Protein AF-A0A5Y9Q5F9-F1 (afdb_monomer)

Solvent-accessible surface area (backbone atoms only — not comparable to full-atom values): 5384 Å² total; per-residue (Å²): 126,63,70,63,57,51,53,52,52,50,53,53,50,51,51,54,49,52,54,50,45,63,52,35,70,37,67,66,63,49,66,52,53,50,72,68,57,55,50,53,59,75,42,47,92,75,53,89,60,100,54,58,51,78,75,35,74,44,76,39,78,69,31,62,74,32,31,51,59,49,53,40,56,80,66,59,67,39,51,40,79,46,72,42,52,95,56,96,71,52,82

Structure (mmCIF, N/CA/C/O backbone):
data_AF-A0A5Y9Q5F9-F1
#
_entry.id   AF-A0A5Y9Q5F9-F1
#
loop_
_atom_site.group_PDB
_atom_site.id
_atom_site.type_symbol
_atom_site.label_atom_id
_atom_site.label_alt_id
_atom_site.label_comp_id
_atom_site.label_asym_id
_atom_site.label_entity_id
_atom_site.label_seq_id
_atom_site.pdbx_PDB_ins_code
_atom_site.Cartn_x
_atom_site.Cartn_y
_atom_site.Cartn_z
_atom_site.occupancy
_atom_site.B_iso_or_equiv
_atom_site.auth_seq_id
_atom_site.auth_comp_id
_atom_site.auth_asym_id
_atom_site.auth_atom_id
_atom_site.pdbx_PDB_model_num
ATOM 1 N N . MET A 1 1 ? -7.205 4.896 -37.668 1.00 50.41 1 MET A N 1
ATOM 2 C CA . MET A 1 1 ? -6.410 5.903 -36.928 1.00 50.41 1 MET A CA 1
ATOM 3 C C . MET A 1 1 ? -6.256 5.514 -35.451 1.00 50.41 1 MET A C 1
ATOM 5 O O . MET A 1 1 ? -5.381 6.050 -34.792 1.00 50.41 1 MET A O 1
ATOM 9 N N . ASP A 1 2 ? -7.008 4.515 -34.967 1.00 53.91 2 ASP A N 1
ATOM 10 C CA . ASP A 1 2 ? -7.020 4.070 -33.562 1.00 53.91 2 ASP A CA 1
ATOM 11 C C . ASP A 1 2 ? -5.867 3.142 -33.140 1.00 53.91 2 ASP A C 1
ATOM 13 O O . ASP A 1 2 ? -5.433 3.173 -31.993 1.00 53.91 2 ASP A O 1
ATOM 17 N N . THR A 1 3 ? -5.307 2.353 -34.060 1.00 51.97 3 THR A N 1
ATOM 18 C CA . THR A 1 3 ? -4.253 1.363 -33.748 1.00 51.97 3 THR A CA 1
ATOM 19 C C . THR A 1 3 ? -2.907 2.004 -33.383 1.00 51.97 3 THR A C 1
ATOM 21 O O . THR A 1 3 ? -2.114 1.437 -32.637 1.00 51.97 3 THR A O 1
ATOM 24 N N . PHE A 1 4 ? -2.634 3.208 -33.895 1.00 52.88 4 PHE A N 1
ATOM 25 C CA . PHE A 1 4 ? -1.406 3.948 -33.580 1.00 52.88 4 PHE A CA 1
ATOM 26 C C . PHE A 1 4 ? -1.456 4.557 -32.172 1.00 52.88 4 PHE A C 1
ATOM 28 O O . PHE A 1 4 ? -0.456 4.549 -31.458 1.00 52.88 4 PHE A O 1
ATOM 35 N N . VAL A 1 5 ? -2.636 5.029 -31.756 1.00 56.00 5 VAL A N 1
ATOM 36 C CA . VAL A 1 5 ? -2.865 5.569 -30.409 1.00 56.00 5 VAL A CA 1
ATOM 37 C C . VAL A 1 5 ? -2.807 4.447 -29.371 1.00 56.00 5 VAL A C 1
ATOM 39 O O . VAL A 1 5 ? -2.192 4.628 -28.322 1.00 56.00 5 VAL A O 1
ATOM 42 N N . SER A 1 6 ? -3.354 3.261 -29.674 1.00 60.72 6 SER A N 1
ATOM 43 C CA . SER A 1 6 ? -3.280 2.118 -28.754 1.00 60.72 6 SER A CA 1
ATOM 44 C C . SER A 1 6 ? -1.846 1.636 -28.536 1.00 60.72 6 SER A C 1
ATOM 46 O O . SER A 1 6 ? -1.457 1.397 -27.399 1.00 60.72 6 SER A O 1
ATOM 48 N N . ASN A 1 7 ? -1.036 1.551 -29.596 1.00 62.75 7 ASN A N 1
ATOM 49 C CA . ASN A 1 7 ? 0.354 1.099 -29.483 1.00 62.75 7 ASN A CA 1
ATOM 50 C C . ASN A 1 7 ? 1.239 2.101 -28.727 1.00 62.75 7 ASN A C 1
ATOM 52 O O . ASN A 1 7 ? 2.114 1.693 -27.969 1.00 62.75 7 ASN A O 1
ATOM 56 N N . SER A 1 8 ? 0.988 3.406 -28.878 1.00 70.81 8 SER A N 1
ATOM 57 C CA . SER A 1 8 ? 1.688 4.437 -28.099 1.00 70.81 8 SER A CA 1
ATOM 58 C C . SER A 1 8 ? 1.386 4.319 -26.603 1.00 70.81 8 SER A C 1
ATOM 60 O O . SER A 1 8 ? 2.297 4.374 -25.781 1.00 70.81 8 SER A O 1
ATOM 62 N N . LEU A 1 9 ? 0.115 4.107 -26.244 1.00 70.44 9 LEU A N 1
ATOM 63 C CA . LEU A 1 9 ? -0.318 3.992 -24.848 1.00 70.44 9 LEU A CA 1
ATOM 64 C C . LEU A 1 9 ? 0.201 2.722 -24.166 1.00 70.44 9 LEU A C 1
ATOM 66 O O . LEU A 1 9 ? 0.558 2.763 -22.990 1.00 70.44 9 LEU A O 1
ATOM 70 N N . VAL A 1 10 ? 0.255 1.601 -24.891 1.00 73.75 10 VAL A N 1
ATOM 71 C CA . VAL A 1 10 ? 0.827 0.349 -24.376 1.00 73.75 10 VAL A CA 1
ATOM 72 C C . VAL A 1 10 ? 2.313 0.537 -24.063 1.00 73.75 10 VAL A C 1
ATOM 74 O O . VAL A 1 10 ? 2.715 0.297 -22.928 1.00 73.75 10 VAL A O 1
ATOM 77 N N . ASN A 1 11 ? 3.092 1.082 -25.001 1.00 75.19 11 ASN A N 1
ATOM 78 C CA . ASN A 1 11 ? 4.528 1.311 -24.807 1.00 75.19 11 ASN A CA 1
ATOM 79 C C . ASN A 1 11 ? 4.824 2.301 -23.665 1.00 75.19 11 ASN A C 1
ATOM 81 O O . ASN A 1 11 ? 5.767 2.113 -22.893 1.00 75.19 11 ASN A O 1
ATOM 85 N N . GLU A 1 12 ? 4.022 3.361 -23.528 1.00 78.75 12 GLU A N 1
ATOM 86 C CA . GLU A 1 12 ? 4.148 4.304 -22.410 1.00 78.75 12 GLU A CA 1
ATOM 87 C C . GLU A 1 12 ? 3.864 3.644 -21.060 1.00 78.75 12 GLU A C 1
ATOM 89 O O . GLU A 1 12 ? 4.547 3.931 -20.073 1.00 78.75 12 GLU A O 1
ATOM 94 N N . ASN A 1 13 ? 2.851 2.778 -20.998 1.00 75.62 13 ASN A N 1
ATOM 95 C CA . ASN A 1 13 ? 2.510 2.064 -19.776 1.00 75.62 13 ASN A CA 1
ATO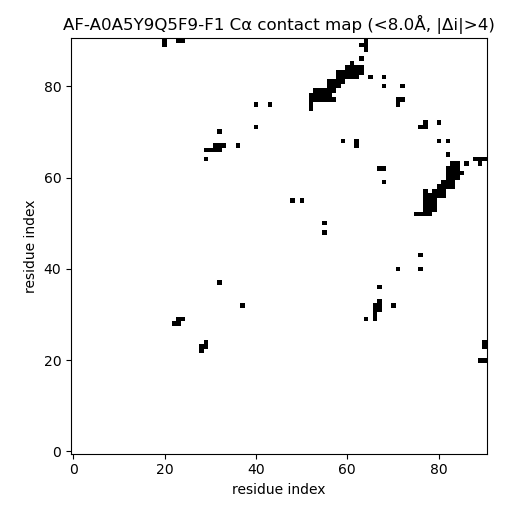M 96 C C . ASN A 1 13 ? 3.587 1.044 -19.412 1.00 75.62 13 ASN A C 1
ATOM 98 O O . ASN A 1 13 ? 3.997 1.020 -18.257 1.00 75.62 13 ASN A O 1
ATOM 102 N N . GLU A 1 14 ? 4.100 0.283 -20.380 1.00 77.50 14 GLU A N 1
ATOM 103 C CA . GLU A 1 14 ? 5.226 -0.636 -20.174 1.00 77.50 14 GLU A CA 1
ATOM 104 C C . GLU A 1 14 ? 6.461 0.104 -19.654 1.00 77.50 14 GLU A C 1
ATOM 106 O O . GLU A 1 14 ? 7.024 -0.281 -18.633 1.00 77.50 14 GLU A O 1
ATOM 111 N N . THR A 1 15 ? 6.819 1.239 -20.264 1.00 78.19 15 THR A N 1
ATOM 112 C CA . THR A 1 15 ? 7.974 2.044 -19.828 1.00 78.19 15 THR A CA 1
ATOM 113 C C . THR A 1 15 ? 7.803 2.557 -18.395 1.00 78.19 15 THR A C 1
ATOM 115 O O . THR A 1 15 ? 8.708 2.431 -17.569 1.00 78.19 15 THR A O 1
ATOM 118 N N . LYS A 1 16 ? 6.623 3.103 -18.057 1.00 74.81 16 LYS A N 1
ATOM 119 C CA . LYS A 1 16 ? 6.312 3.538 -16.681 1.00 74.81 16 LYS A CA 1
ATOM 120 C C . LYS A 1 16 ? 6.437 2.385 -15.694 1.00 74.81 16 LYS A C 1
ATOM 122 O O . LYS A 1 16 ? 6.897 2.580 -14.569 1.00 74.81 16 LYS A O 1
ATOM 127 N N . TRP A 1 17 ? 6.004 1.205 -16.110 1.00 72.31 17 TRP A N 1
ATOM 128 C CA . TRP A 1 17 ? 5.998 0.013 -15.288 1.00 72.31 17 TRP A CA 1
ATOM 129 C C . TRP A 1 17 ? 7.415 -0.518 -15.040 1.00 72.31 17 TRP A C 1
ATOM 131 O O . TRP A 1 17 ? 7.796 -0.745 -13.891 1.00 72.31 17 TRP A O 1
ATOM 141 N N . GLU A 1 18 ? 8.248 -0.591 -16.077 1.00 72.50 18 GLU A N 1
ATOM 142 C CA . GLU A 1 18 ? 9.671 -0.919 -15.949 1.00 72.50 18 GLU A CA 1
ATOM 143 C C . GLU A 1 18 ? 10.419 0.066 -15.043 1.00 72.50 18 GLU A C 1
ATOM 145 O O . GLU A 1 18 ? 11.227 -0.341 -14.206 1.00 72.50 18 GLU A O 1
ATOM 150 N N . ASP A 1 19 ? 10.153 1.366 -15.176 1.00 74.75 19 ASP A N 1
ATOM 151 C CA . ASP A 1 19 ? 10.790 2.392 -14.350 1.00 74.75 19 ASP A CA 1
ATOM 152 C C . ASP A 1 19 ? 10.384 2.296 -12.876 1.00 74.75 19 ASP A C 1
ATOM 154 O O . ASP A 1 19 ? 11.204 2.543 -11.982 1.00 74.75 19 ASP A O 1
ATOM 158 N N . LEU A 1 20 ? 9.132 1.920 -12.601 1.00 70.19 20 LEU A N 1
ATOM 159 C CA . LEU A 1 20 ? 8.659 1.641 -11.246 1.00 70.19 20 LEU A CA 1
ATOM 160 C C . LEU A 1 20 ? 9.389 0.433 -10.647 1.00 70.19 20 LEU A C 1
ATOM 162 O O . LEU A 1 20 ? 9.879 0.534 -9.519 1.00 70.19 20 LEU A O 1
ATOM 166 N N . HIS A 1 21 ? 9.544 -0.649 -11.414 1.00 70.62 21 HIS A N 1
ATOM 167 C CA . HIS A 1 21 ? 10.274 -1.847 -10.984 1.00 70.62 21 HIS A CA 1
ATOM 168 C C . HIS A 1 21 ? 11.785 -1.633 -10.827 1.00 70.62 21 HIS A C 1
ATOM 170 O O . HIS A 1 21 ? 12.423 -2.212 -9.950 1.00 70.62 21 HIS A O 1
ATOM 176 N N . LYS A 1 22 ? 12.403 -0.763 -11.629 1.00 72.75 22 LYS A N 1
ATOM 177 C CA . LYS A 1 22 ? 13.816 -0.405 -11.420 1.00 72.75 22 LYS A CA 1
ATOM 178 C C . LYS A 1 22 ? 14.005 0.297 -10.074 1.00 72.75 22 LYS A C 1
ATOM 180 O O . LYS A 1 22 ? 14.953 0.001 -9.346 1.00 72.75 22 LYS A O 1
ATOM 185 N N . LYS A 1 23 ? 13.093 1.203 -9.708 1.00 69.06 23 LYS A N 1
ATOM 186 C CA . LYS A 1 23 ? 13.165 1.990 -8.461 1.00 69.06 23 LYS A CA 1
ATOM 187 C C . LYS A 1 23 ? 12.788 1.203 -7.208 1.00 69.06 23 LYS A C 1
ATOM 189 O O . LYS A 1 23 ? 13.202 1.590 -6.113 1.00 69.06 23 LYS A O 1
ATOM 194 N N . SER A 1 24 ? 12.003 0.141 -7.340 1.00 69.19 24 SER A N 1
ATOM 195 C CA . SER A 1 24 ? 11.590 -0.704 -6.218 1.00 69.19 24 SER A CA 1
ATOM 196 C C . SER A 1 24 ? 12.713 -1.586 -5.671 1.00 69.19 24 SER A C 1
ATOM 198 O O . SER A 1 24 ? 12.680 -1.931 -4.494 1.00 69.19 24 SER A O 1
ATOM 200 N N . SER A 1 25 ? 13.779 -1.810 -6.446 1.00 72.06 25 SER A N 1
ATOM 201 C CA . SER A 1 25 ? 15.020 -2.426 -5.952 1.00 72.06 25 SER A CA 1
ATOM 202 C C . SER A 1 25 ? 15.693 -1.642 -4.807 1.00 72.06 25 SER A C 1
ATOM 204 O O . SER A 1 25 ? 16.477 -2.199 -4.036 1.00 72.06 25 SER A O 1
ATOM 206 N N . LEU A 1 26 ? 15.376 -0.350 -4.650 1.00 77.19 26 LEU A N 1
ATOM 207 C CA . LEU A 1 26 ? 15.912 0.497 -3.588 1.00 77.19 26 LEU A CA 1
ATOM 208 C C . LEU A 1 26 ? 15.166 0.260 -2.267 1.00 77.19 26 LEU A C 1
ATOM 210 O O . LEU A 1 26 ? 13.953 0.448 -2.173 1.00 77.19 26 LEU A O 1
ATOM 214 N N . LYS A 1 27 ? 15.906 -0.073 -1.201 1.00 74.94 27 LYS A N 1
ATOM 215 C CA . LYS A 1 27 ? 15.346 -0.358 0.134 1.00 74.94 27 LYS A CA 1
ATOM 216 C C . LYS A 1 27 ? 14.432 0.754 0.663 1.00 74.94 27 LYS A C 1
ATOM 218 O O . LYS A 1 27 ? 13.373 0.452 1.199 1.00 74.94 27 LYS A O 1
ATOM 223 N N . GLU A 1 28 ? 14.812 2.019 0.492 1.00 77.25 28 GLU A N 1
ATOM 224 C CA . GLU A 1 28 ? 14.017 3.165 0.957 1.00 77.25 28 GLU A CA 1
ATOM 225 C C . GLU A 1 28 ? 12.632 3.217 0.291 1.00 77.25 28 GLU A C 1
ATOM 227 O O . GLU A 1 28 ? 11.623 3.458 0.959 1.00 77.25 28 GLU A O 1
ATOM 232 N N . THR A 1 29 ? 12.566 2.899 -1.005 1.00 74.81 29 THR A N 1
ATOM 233 C CA . THR A 1 29 ? 11.316 2.787 -1.770 1.00 74.81 29 THR A CA 1
ATOM 234 C C . THR A 1 29 ? 10.418 1.673 -1.233 1.00 74.81 29 THR A C 1
ATOM 236 O O . THR A 1 29 ? 9.194 1.766 -1.369 1.00 74.81 29 THR A O 1
ATOM 239 N N . ARG A 1 30 ? 11.016 0.640 -0.618 1.00 78.81 30 ARG A N 1
ATOM 240 C CA . ARG A 1 30 ? 10.326 -0.531 -0.060 1.00 78.81 30 ARG A CA 1
ATOM 241 C C . ARG A 1 30 ? 9.780 -0.328 1.347 1.00 78.81 30 ARG A C 1
ATOM 243 O O . ARG A 1 30 ? 8.822 -0.996 1.717 1.00 78.81 30 ARG A O 1
ATOM 250 N N . THR A 1 31 ? 10.364 0.583 2.118 1.00 79.75 31 THR A N 1
ATOM 251 C CA . THR A 1 31 ? 10.022 0.764 3.537 1.00 79.75 31 THR A CA 1
ATOM 252 C C . THR A 1 31 ? 9.228 2.032 3.815 1.00 79.75 31 THR A C 1
ATOM 254 O O . THR A 1 31 ? 8.533 2.108 4.823 1.00 79.75 31 THR A O 1
ATOM 257 N N . THR A 1 32 ? 9.318 3.040 2.947 1.00 88.62 32 THR A N 1
ATOM 258 C CA . THR A 1 32 ? 8.677 4.336 3.187 1.00 88.62 32 THR A CA 1
ATOM 259 C C . THR A 1 32 ? 7.281 4.368 2.556 1.00 88.62 32 THR A C 1
ATOM 261 O O . THR A 1 32 ? 7.178 4.265 1.331 1.00 88.62 32 THR A O 1
ATOM 264 N N . PRO A 1 33 ? 6.193 4.551 3.332 1.00 91.25 33 PRO A N 1
ATOM 265 C CA . PRO A 1 33 ? 4.846 4.656 2.772 1.00 91.25 33 PRO A CA 1
ATOM 266 C C . PRO A 1 33 ? 4.734 5.886 1.874 1.00 91.25 33 PRO A C 1
ATOM 268 O O . PRO A 1 33 ? 5.446 6.875 2.055 1.00 91.25 33 PRO A O 1
ATOM 271 N N . SER A 1 34 ? 3.799 5.870 0.930 1.00 91.00 34 SER A N 1
ATOM 2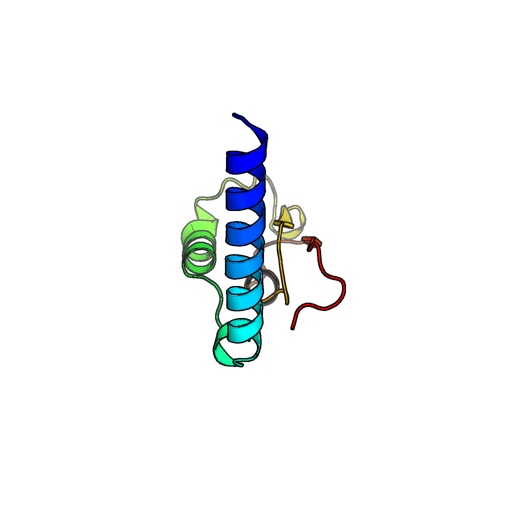72 C CA . SER A 1 34 ? 3.542 7.039 0.085 1.00 91.00 34 SER A CA 1
ATOM 273 C C . SER A 1 34 ? 3.014 8.238 0.890 1.00 91.00 34 SER A C 1
ATOM 275 O O . SER A 1 34 ? 2.434 8.088 1.968 1.00 91.00 34 SER A O 1
ATOM 277 N N . TYR A 1 35 ? 3.173 9.450 0.344 1.00 92.94 35 TYR A N 1
ATOM 278 C CA . TYR A 1 35 ? 2.591 10.663 0.932 1.00 92.94 35 TYR A CA 1
ATOM 279 C C . TYR A 1 35 ? 1.075 10.534 1.143 1.00 92.94 35 TYR A C 1
ATOM 281 O O . TYR A 1 35 ? 0.579 10.871 2.215 1.00 92.94 35 TYR A O 1
ATOM 289 N N . ALA A 1 36 ? 0.361 9.994 0.151 1.00 91.88 36 ALA A N 1
ATOM 290 C CA . ALA A 1 36 ? -1.086 9.814 0.212 1.00 91.88 36 ALA A CA 1
ATOM 291 C C . ALA A 1 36 ? -1.502 8.945 1.408 1.00 91.88 36 ALA A C 1
ATOM 293 O O . ALA A 1 36 ? -2.387 9.328 2.167 1.00 91.88 36 ALA A O 1
ATOM 294 N N . ILE A 1 37 ? -0.809 7.826 1.630 1.00 93.81 37 ILE A N 1
ATOM 295 C CA . ILE A 1 37 ? -1.106 6.906 2.735 1.00 93.81 37 ILE A CA 1
ATOM 296 C C . ILE A 1 37 ? -0.818 7.533 4.094 1.00 93.81 37 ILE A C 1
ATOM 298 O O . ILE A 1 37 ? -1.621 7.388 5.013 1.00 93.81 37 ILE A O 1
ATOM 302 N N . ARG A 1 38 ? 0.273 8.298 4.220 1.00 94.31 38 ARG A N 1
ATOM 303 C CA . ARG A 1 38 ? 0.535 9.063 5.449 1.00 94.31 38 ARG A CA 1
ATOM 304 C C . ARG A 1 38 ? -0.589 10.059 5.739 1.00 94.31 38 ARG A C 1
ATOM 306 O O . ARG A 1 38 ? -0.990 10.198 6.891 1.00 94.31 38 ARG A O 1
ATOM 313 N N . ARG A 1 39 ? -1.121 10.720 4.704 1.00 93.25 39 ARG A N 1
ATOM 314 C CA . ARG A 1 39 ? -2.205 11.703 4.846 1.00 93.25 39 ARG A CA 1
ATOM 315 C C . ARG A 1 39 ? -3.533 11.036 5.217 1.00 93.25 39 ARG A C 1
ATOM 317 O O . ARG A 1 39 ? -4.156 11.459 6.184 1.00 93.25 39 ARG A O 1
ATOM 324 N N . ILE A 1 40 ? -3.892 9.936 4.550 1.00 90.38 40 ILE A N 1
ATOM 325 C CA . ILE A 1 40 ? -5.058 9.101 4.898 1.00 90.38 40 ILE A CA 1
ATOM 326 C C . ILE A 1 40 ? -4.978 8.646 6.357 1.00 90.38 40 ILE A C 1
ATOM 328 O O . ILE A 1 40 ? -5.936 8.797 7.110 1.00 90.38 40 ILE A O 1
ATOM 332 N N . PHE A 1 41 ? -3.820 8.139 6.786 1.00 90.31 41 PHE A N 1
ATOM 333 C CA . PHE A 1 41 ? -3.638 7.710 8.168 1.00 90.31 41 PHE A CA 1
ATOM 334 C C . PHE A 1 41 ? -3.774 8.870 9.166 1.00 90.31 41 PHE A C 1
ATOM 336 O O . PHE A 1 41 ? -4.415 8.713 10.205 1.00 90.31 41 PHE A O 1
ATOM 343 N N . SER A 1 42 ? -3.219 10.047 8.851 1.00 91.38 42 SER A N 1
ATOM 344 C CA . SER A 1 42 ? -3.339 11.232 9.714 1.00 91.38 42 SER A CA 1
ATOM 345 C C . SER A 1 42 ? -4.784 11.708 9.885 1.00 91.38 42 SER A C 1
ATOM 347 O O . SER A 1 42 ? -5.143 12.239 10.933 1.00 91.38 42 SER A O 1
ATOM 349 N N . GLU A 1 43 ? -5.630 11.450 8.889 1.00 89.75 43 GLU A N 1
ATOM 350 C CA . GLU A 1 43 ? -7.042 11.835 8.869 1.00 89.75 43 GLU A CA 1
ATOM 351 C C . GLU A 1 43 ? -7.966 10.697 9.305 1.00 89.75 43 GLU A C 1
ATOM 353 O O . GLU A 1 43 ? -9.180 10.833 9.213 1.00 89.75 43 GLU A O 1
ATOM 358 N N . ARG A 1 44 ? -7.431 9.585 9.831 1.00 84.94 44 ARG A N 1
ATOM 359 C CA . ARG A 1 44 ? -8.222 8.384 10.153 1.00 84.94 44 ARG A CA 1
ATOM 360 C C . ARG A 1 44 ? -9.447 8.656 11.030 1.00 84.94 44 ARG A C 1
ATOM 362 O O . ARG A 1 44 ? -10.457 7.991 10.877 1.00 84.94 44 ARG A O 1
ATOM 369 N N . ASN A 1 45 ? -9.362 9.628 11.940 1.00 82.56 45 ASN A N 1
ATOM 370 C CA . ASN A 1 45 ? -10.458 9.972 12.850 1.00 82.56 45 ASN A CA 1
ATOM 371 C C . ASN A 1 45 ? -11.590 10.742 12.142 1.00 82.56 45 ASN A C 1
ATOM 373 O O . ASN A 1 45 ? -12.664 10.899 12.709 1.00 82.56 45 ASN A O 1
ATOM 377 N N . MET A 1 46 ? -11.332 11.250 10.935 1.00 83.69 46 MET A N 1
ATOM 378 C CA . MET A 1 46 ? -12.297 11.923 10.063 1.00 83.69 46 MET A CA 1
ATOM 379 C C . MET A 1 46 ? -12.878 10.980 9.006 1.00 83.69 46 MET A C 1
ATOM 381 O O . MET A 1 46 ? -13.839 11.337 8.331 1.00 83.69 46 MET A O 1
ATOM 385 N N . ILE A 1 47 ? -12.294 9.792 8.838 1.00 79.38 47 ILE A N 1
ATOM 386 C CA . ILE A 1 47 ? -12.829 8.762 7.956 1.00 79.38 47 ILE A CA 1
ATOM 387 C C . ILE A 1 47 ? -13.986 8.108 8.709 1.00 79.38 47 ILE A C 1
ATOM 389 O O . ILE A 1 47 ? -13.773 7.461 9.733 1.00 79.38 47 ILE A O 1
ATOM 393 N N . GLU A 1 48 ? -15.213 8.297 8.222 1.00 66.88 48 GLU A N 1
ATOM 394 C CA . GLU A 1 48 ? -16.388 7.634 8.784 1.00 66.88 48 GLU A CA 1
ATOM 395 C C . GLU A 1 48 ? -16.246 6.118 8.651 1.00 66.88 48 GLU A C 1
ATOM 397 O O . GLU A 1 48 ? -16.503 5.515 7.610 1.00 66.88 48 GLU A O 1
ATOM 402 N N . THR A 1 49 ? -15.853 5.482 9.745 1.00 63.91 49 THR A N 1
ATOM 403 C CA . THR A 1 49 ? -16.017 4.051 9.923 1.00 63.91 49 THR A CA 1
ATOM 404 C C . THR A 1 49 ? -17.140 3.880 10.927 1.00 63.91 49 THR A C 1
ATOM 406 O O . THR A 1 49 ? -16.949 4.084 12.124 1.00 63.91 49 THR A O 1
ATOM 409 N N . SER A 1 50 ? -18.326 3.496 10.463 1.00 60.97 50 SER A N 1
ATOM 410 C CA . SER A 1 50 ? -19.492 3.213 11.314 1.00 60.97 50 SER A CA 1
ATOM 411 C C . SER A 1 50 ? -19.305 1.990 12.238 1.00 60.97 50 SER A C 1
ATOM 413 O O . SER A 1 50 ? -20.269 1.486 12.808 1.00 60.97 50 SER A O 1
ATOM 415 N N . GLY A 1 51 ? -18.075 1.487 12.386 1.00 60.84 51 GLY A N 1
ATOM 416 C CA . GLY A 1 51 ? -17.704 0.336 13.196 1.00 60.84 51 GLY A CA 1
ATOM 417 C C . GLY A 1 51 ? -16.344 0.522 13.867 1.00 60.84 51 GLY A C 1
ATOM 418 O O . GLY A 1 51 ? -15.553 1.390 13.502 1.00 60.84 51 GLY A O 1
ATOM 419 N N . THR A 1 52 ? -16.070 -0.314 14.867 1.00 66.69 52 THR A N 1
ATOM 420 C CA . THR A 1 52 ? -14.752 -0.415 15.504 1.00 66.69 52 THR A CA 1
ATOM 421 C C . THR A 1 52 ? -13.689 -0.804 14.474 1.00 66.69 52 THR A C 1
ATOM 423 O O . THR A 1 52 ? -13.999 -1.461 13.484 1.00 66.69 52 THR A O 1
ATOM 426 N N . CYS A 1 53 ? -12.419 -0.468 14.724 1.00 69.00 53 CYS A N 1
ATOM 427 C CA . CYS A 1 53 ? -11.300 -0.841 13.842 1.00 69.00 53 CYS A CA 1
ATOM 428 C C . CYS A 1 53 ? -11.289 -2.346 13.482 1.00 69.00 53 CYS A C 1
ATOM 430 O O . CYS A 1 53 ? -10.985 -2.711 12.353 1.00 69.00 53 CYS A O 1
ATOM 432 N N . SER A 1 54 ? 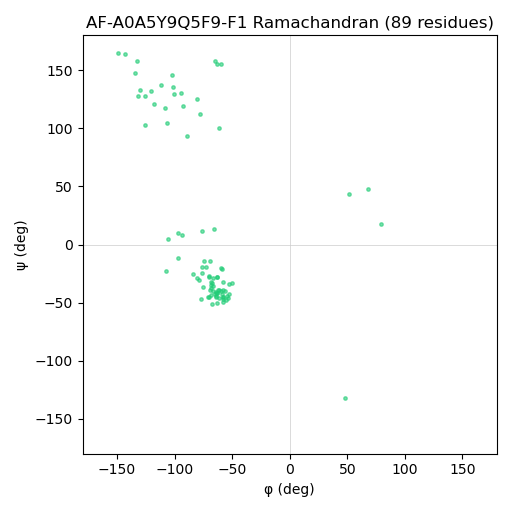-11.729 -3.229 14.386 1.00 73.12 54 SER A N 1
ATOM 433 C CA . SER A 1 54 ? -11.875 -4.671 14.121 1.00 73.12 54 SER A CA 1
ATOM 434 C C . SER A 1 54 ? -12.827 -5.025 12.968 1.00 73.12 54 SER A C 1
ATOM 436 O O . SER A 1 54 ? -12.740 -6.127 12.437 1.00 73.12 54 SER A O 1
ATOM 438 N N . ASN A 1 55 ? -13.734 -4.118 12.598 1.00 80.88 55 ASN A N 1
ATOM 439 C CA . ASN A 1 55 ? -14.788 -4.335 11.607 1.00 80.88 55 ASN A CA 1
ATOM 440 C C . ASN A 1 55 ? -14.504 -3.619 10.276 1.00 80.88 55 ASN A C 1
ATOM 442 O O . ASN A 1 55 ? -15.358 -3.624 9.390 1.0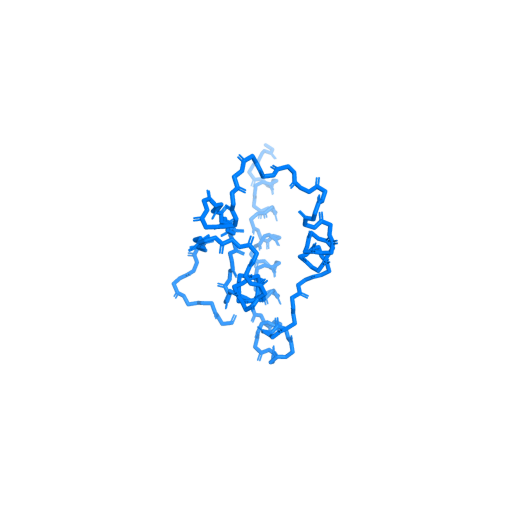0 80.88 55 ASN A O 1
ATOM 446 N N . THR A 1 56 ? -13.336 -2.990 10.127 1.00 85.69 56 THR A N 1
ATOM 447 C CA . THR A 1 56 ? -12.945 -2.297 8.896 1.00 85.69 56 THR A CA 1
ATOM 448 C C . THR A 1 56 ? -11.967 -3.136 8.081 1.00 85.69 56 THR A C 1
ATOM 450 O O . THR A 1 56 ? -11.133 -3.870 8.620 1.00 85.69 56 THR A O 1
ATOM 453 N N . ASN A 1 57 ? -12.076 -3.024 6.758 1.00 89.88 57 ASN A N 1
ATOM 454 C CA . ASN A 1 57 ? -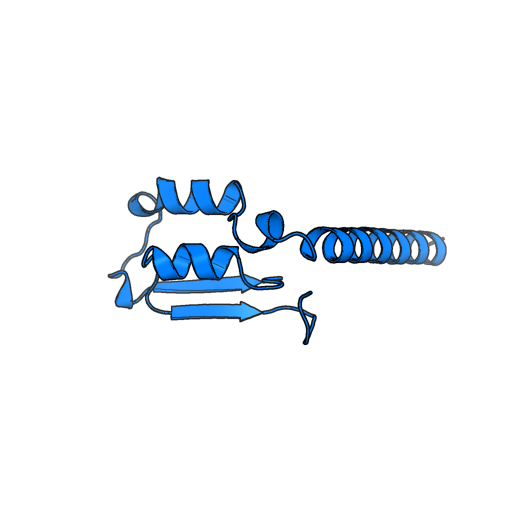11.248 -3.748 5.802 1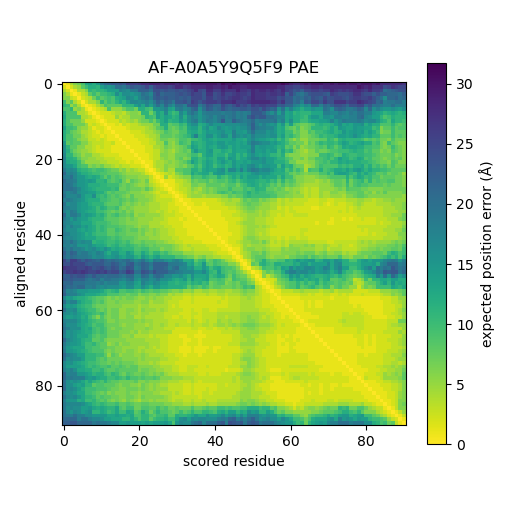.00 89.88 57 ASN A CA 1
ATOM 455 C C . ASN A 1 57 ? -10.495 -2.743 4.926 1.00 89.88 57 ASN A C 1
ATOM 457 O O . ASN A 1 57 ? -11.106 -1.833 4.370 1.00 89.88 57 ASN A O 1
ATOM 461 N N . THR A 1 58 ? -9.191 -2.941 4.760 1.00 91.81 58 THR A N 1
ATOM 462 C CA . THR A 1 58 ? -8.364 -2.215 3.791 1.00 91.81 58 THR A CA 1
ATOM 463 C C . THR A 1 58 ? -8.140 -3.086 2.557 1.00 91.81 58 THR A C 1
ATOM 465 O O . THR A 1 58 ? -7.708 -4.232 2.682 1.00 91.81 58 THR A O 1
ATOM 468 N N . LEU A 1 59 ? -8.396 -2.528 1.372 1.00 94.44 59 LEU A N 1
ATOM 469 C CA . LEU A 1 59 ? -8.037 -3.106 0.078 1.00 94.44 59 LEU A CA 1
ATOM 470 C C . LEU A 1 59 ? -7.061 -2.161 -0.631 1.00 94.44 59 LEU A C 1
ATOM 472 O O . LEU A 1 59 ? -7.414 -1.013 -0.891 1.00 94.44 59 LEU A O 1
ATOM 476 N N . GLU A 1 60 ? -5.864 -2.640 -0.965 1.00 93.62 60 GLU A N 1
ATOM 477 C CA . GLU A 1 60 ? -4.928 -1.920 -1.835 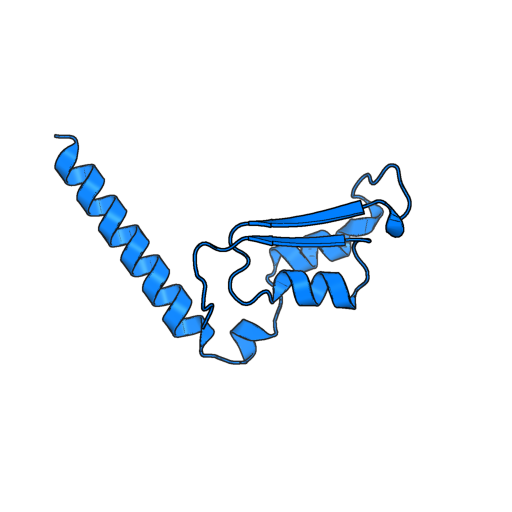1.00 93.62 60 GLU A CA 1
ATOM 478 C C . GLU A 1 60 ? -4.854 -2.611 -3.202 1.00 93.62 60 GLU A C 1
ATOM 480 O O . GLU A 1 60 ? -4.458 -3.772 -3.305 1.00 93.62 60 GLU A O 1
ATOM 485 N N . ILE A 1 61 ? -5.257 -1.886 -4.249 1.00 92.88 61 ILE A N 1
ATOM 486 C CA . ILE A 1 61 ? -5.169 -2.326 -5.646 1.00 92.88 61 ILE A CA 1
ATOM 487 C C . ILE A 1 61 ? -3.863 -1.793 -6.232 1.00 92.88 61 ILE A C 1
ATOM 489 O O . ILE A 1 61 ? -3.581 -0.601 -6.115 1.00 92.88 61 ILE A O 1
ATOM 493 N N . GLY A 1 62 ? -3.087 -2.666 -6.873 1.00 89.00 62 GLY A N 1
ATOM 494 C CA . GLY A 1 62 ? -1.717 -2.362 -7.278 1.00 89.00 62 GLY A CA 1
ATOM 495 C C . GLY A 1 62 ? -0.809 -2.219 -6.060 1.00 89.00 62 GLY A C 1
ATOM 496 O O . GLY A 1 62 ? -0.107 -1.217 -5.923 1.00 89.00 62 GLY A O 1
ATOM 497 N N . CYS A 1 63 ? -0.882 -3.173 -5.124 1.00 89.00 63 CYS A N 1
ATOM 498 C CA . CYS A 1 63 ? -0.150 -3.074 -3.861 1.00 89.00 63 CYS A CA 1
ATOM 499 C C . CYS A 1 63 ? 1.372 -3.206 -4.021 1.00 89.00 63 CYS A C 1
ATOM 501 O O . CYS A 1 63 ? 2.114 -2.884 -3.085 1.00 89.00 63 CYS A O 1
ATOM 503 N N . GLY A 1 64 ? 1.848 -3.674 -5.179 1.00 87.94 64 GLY A N 1
ATOM 504 C CA . GLY A 1 64 ? 3.240 -4.020 -5.423 1.00 87.94 64 GLY A CA 1
ATOM 505 C C . GLY A 1 64 ? 3.784 -4.884 -4.289 1.00 87.94 64 GLY A C 1
ATOM 506 O O . GLY A 1 64 ? 3.126 -5.792 -3.789 1.00 87.94 64 GLY A O 1
ATOM 507 N N . PHE A 1 65 ? 4.961 -4.518 -3.782 1.00 84.94 65 PHE A N 1
ATOM 508 C CA . PHE A 1 65 ? 5.616 -5.189 -2.652 1.00 84.94 65 PHE A CA 1
ATOM 509 C C . PHE A 1 65 ? 5.010 -4.851 -1.273 1.00 84.94 65 PHE A C 1
ATOM 511 O O . PHE A 1 65 ? 5.614 -5.157 -0.245 1.00 84.94 65 PHE A O 1
ATOM 518 N N . GLY A 1 66 ? 3.846 -4.197 -1.219 1.00 89.31 66 GLY A N 1
ATOM 519 C CA . GLY A 1 66 ? 3.033 -4.072 -0.008 1.00 89.31 66 GLY A CA 1
ATOM 520 C C . GLY A 1 66 ? 3.477 -3.015 1.008 1.00 89.31 66 GLY A C 1
ATOM 521 O O . GLY A 1 66 ? 3.040 -3.072 2.154 1.00 89.31 66 GLY A O 1
ATOM 522 N N . ARG A 1 67 ? 4.315 -2.032 0.641 1.00 91.25 67 ARG A N 1
ATOM 523 C CA . ARG A 1 67 ? 4.828 -1.016 1.597 1.00 91.25 67 ARG A CA 1
ATOM 524 C C . ARG A 1 67 ? 3.749 -0.239 2.344 1.00 91.25 67 ARG A C 1
ATOM 526 O O . ARG A 1 67 ? 3.899 0.083 3.518 1.00 91.25 67 ARG A O 1
ATOM 533 N N . ASN A 1 68 ? 2.684 0.117 1.639 1.00 94.00 68 ASN A N 1
ATOM 534 C CA . ASN A 1 68 ? 1.626 0.964 2.161 1.00 94.00 68 ASN A CA 1
ATOM 535 C C . ASN A 1 68 ? 0.730 0.131 3.079 1.00 94.00 68 ASN A C 1
ATOM 537 O O . ASN A 1 68 ? 0.468 0.544 4.207 1.00 94.00 68 ASN A O 1
ATOM 541 N N . LEU A 1 69 ? 0.339 -1.066 2.629 1.00 93.31 69 LEU A N 1
ATOM 542 C CA . LEU A 1 69 ? -0.329 -2.060 3.465 1.00 93.31 69 LEU A CA 1
ATOM 543 C C . LEU A 1 69 ? 0.451 -2.378 4.742 1.00 93.31 69 LEU A C 1
ATOM 545 O O . LEU A 1 69 ? -0.154 -2.368 5.809 1.00 93.31 69 LEU A O 1
ATOM 549 N N . LEU A 1 70 ? 1.768 -2.605 4.664 1.00 92.50 70 LEU A N 1
ATOM 550 C CA . LEU A 1 70 ? 2.597 -2.862 5.845 1.00 92.50 70 LEU A CA 1
ATOM 551 C C . LEU A 1 70 ? 2.507 -1.702 6.840 1.00 92.50 70 LEU A C 1
ATOM 553 O O . LEU A 1 70 ? 2.200 -1.920 8.008 1.00 92.50 70 LEU A O 1
ATOM 557 N N . TYR A 1 71 ? 2.684 -0.467 6.364 1.00 94.38 71 TYR A N 1
ATOM 558 C CA . TYR A 1 71 ? 2.559 0.720 7.206 1.00 94.38 71 TYR A CA 1
ATOM 559 C C . TYR A 1 71 ? 1.179 0.818 7.877 1.00 94.38 71 TYR A C 1
ATOM 561 O O . TYR A 1 71 ? 1.084 1.081 9.077 1.00 94.38 71 TYR A O 1
ATOM 569 N N . LEU A 1 72 ? 0.093 0.583 7.135 1.00 93.06 72 LEU A N 1
ATOM 570 C CA . LEU A 1 72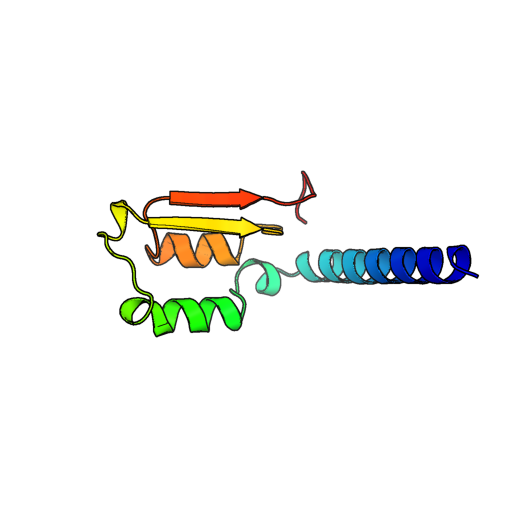 ? -1.264 0.615 7.687 1.00 93.06 72 LEU A CA 1
ATOM 571 C C . LEU A 1 72 ? -1.526 -0.531 8.676 1.00 93.06 72 LEU A C 1
ATOM 573 O O . LEU A 1 72 ? -2.284 -0.340 9.632 1.00 93.06 72 LEU A O 1
ATOM 577 N N . LEU A 1 73 ? -0.917 -1.699 8.460 1.00 92.19 73 LEU A N 1
ATOM 578 C CA . LEU A 1 73 ? -0.991 -2.871 9.334 1.00 92.19 73 LEU A CA 1
ATOM 579 C C . LEU A 1 73 ? -0.281 -2.616 10.663 1.00 92.19 73 LEU A C 1
ATOM 581 O O . LEU A 1 73 ? -0.891 -2.775 11.721 1.00 92.19 73 LEU A O 1
ATOM 585 N N . GLU A 1 74 ? 0.966 -2.148 10.626 1.00 92.81 74 GLU A N 1
ATOM 586 C CA . GLU A 1 74 ? 1.753 -1.818 11.823 1.00 92.81 74 GLU A CA 1
ATOM 587 C C . GLU A 1 74 ? 1.061 -0.758 12.691 1.00 92.81 74 GLU A C 1
ATOM 589 O O . GLU A 1 74 ? 1.131 -0.795 13.920 1.00 92.81 74 GLU A O 1
ATOM 594 N N . ASN A 1 75 ? 0.321 0.151 12.053 1.00 91.81 75 ASN A N 1
ATOM 595 C CA . ASN A 1 75 ? -0.414 1.218 12.721 1.00 91.81 75 ASN A CA 1
ATO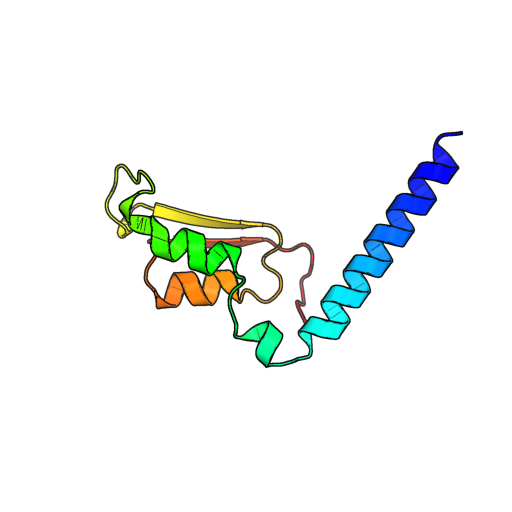M 596 C C . ASN A 1 75 ? -1.881 0.877 13.046 1.00 91.81 75 ASN A C 1
ATOM 598 O O . ASN A 1 75 ? -2.625 1.758 13.488 1.00 91.81 75 ASN A O 1
ATOM 602 N N . LYS A 1 76 ? -2.305 -0.383 12.862 1.00 90.81 76 LYS A N 1
ATOM 603 C CA . LYS A 1 76 ? -3.650 -0.886 13.210 1.00 90.81 76 LYS A CA 1
ATOM 604 C C . LYS A 1 76 ? -4.782 -0.028 12.635 1.00 90.81 76 LYS A C 1
ATOM 606 O O . LYS A 1 76 ? -5.745 0.303 13.328 1.00 90.81 76 LYS A O 1
ATOM 611 N N . PHE A 1 77 ? -4.640 0.375 11.376 1.00 89.81 77 PHE A N 1
ATOM 612 C CA . PHE A 1 77 ? -5.646 1.164 10.667 1.00 89.81 77 PHE A CA 1
ATOM 613 C C . PHE A 1 77 ? -6.955 0.390 10.407 1.00 89.81 77 PHE A C 1
ATOM 615 O O . PHE A 1 77 ? -8.022 0.993 10.315 1.00 89.81 77 PHE A O 1
ATOM 622 N N . SER A 1 78 ? -6.903 -0.938 10.273 1.00 90.38 78 SER A N 1
ATOM 623 C CA . SER A 1 78 ? -8.057 -1.797 9.983 1.00 90.38 78 SER A CA 1
ATOM 624 C C . SER A 1 78 ? -7.914 -3.187 10.604 1.00 90.38 78 SER A C 1
ATOM 626 O O . SER A 1 78 ? -6.824 -3.594 11.000 1.00 90.38 78 SER A O 1
ATOM 628 N N . GLY A 1 79 ? -9.016 -3.933 10.677 1.00 89.38 79 GLY A N 1
ATOM 629 C CA . GLY A 1 79 ? -9.044 -5.308 11.179 1.00 89.38 79 GLY A CA 1
ATOM 630 C C . GLY A 1 79 ? -8.560 -6.335 10.155 1.00 89.38 79 GLY A C 1
ATOM 631 O O . GLY A 1 79 ? -7.977 -7.353 10.527 1.00 89.38 79 GLY A O 1
ATOM 632 N N . LYS A 1 80 ? -8.765 -6.065 8.860 1.00 92.31 80 LYS A N 1
ATOM 633 C CA . LYS A 1 80 ? -8.313 -6.925 7.759 1.00 92.31 80 LYS A CA 1
ATOM 634 C C . LYS A 1 80 ? -7.658 -6.114 6.650 1.00 92.31 80 LYS A C 1
ATOM 636 O O . LYS A 1 80 ? -8.073 -4.996 6.353 1.00 92.31 80 LYS A O 1
ATOM 641 N N . TYR A 1 81 ? -6.679 -6.730 6.001 1.00 94.25 81 TYR A N 1
ATOM 642 C CA . TYR A 1 81 ? -5.896 -6.148 4.920 1.00 94.25 81 TYR A CA 1
ATOM 643 C C . TYR A 1 81 ? -5.866 -7.112 3.738 1.00 94.25 81 TYR A C 1
ATOM 645 O O . TYR A 1 81 ? -5.629 -8.307 3.917 1.00 94.25 81 TYR A O 1
ATOM 653 N N . VAL A 1 82 ? -6.124 -6.597 2.541 1.00 95.19 82 VAL A N 1
ATOM 654 C CA . VAL A 1 82 ? -6.047 -7.337 1.282 1.00 95.19 82 VAL A CA 1
ATOM 655 C C . VAL A 1 82 ? -5.247 -6.498 0.294 1.00 95.19 82 VAL A C 1
ATOM 657 O O . VAL A 1 82 ? -5.544 -5.322 0.094 1.00 95.19 82 VAL A O 1
ATOM 660 N N . GLY A 1 83 ? -4.229 -7.102 -0.307 1.00 92.81 83 GLY A N 1
ATOM 661 C CA . GLY A 1 83 ? -3.479 -6.526 -1.417 1.00 92.81 83 GLY A CA 1
ATOM 662 C C . GLY A 1 83 ? -3.750 -7.320 -2.681 1.00 92.81 83 GLY A C 1
ATOM 663 O O . GLY A 1 83 ? -3.809 -8.548 -2.629 1.00 92.81 83 GLY A O 1
ATOM 664 N N . ILE A 1 84 ? -3.943 -6.621 -3.792 1.00 92.31 84 ILE A N 1
ATOM 665 C CA . ILE A 1 84 ? -4.023 -7.226 -5.118 1.00 92.31 84 ILE A CA 1
ATOM 666 C C . ILE A 1 84 ? -2.993 -6.525 -5.986 1.00 92.31 84 ILE A C 1
ATOM 668 O O . ILE A 1 84 ? -2.989 -5.298 -6.073 1.00 92.31 84 ILE A O 1
ATOM 672 N N . ASP A 1 85 ? -2.146 -7.301 -6.644 1.00 88.19 85 ASP A N 1
ATOM 673 C CA . ASP A 1 85 ? -1.212 -6.810 -7.644 1.00 88.19 85 ASP A CA 1
ATOM 674 C C . ASP A 1 85 ? -1.283 -7.695 -8.886 1.00 88.19 85 ASP A C 1
ATOM 676 O O . ASP A 1 85 ? -1.739 -8.836 -8.827 1.00 88.19 85 ASP A O 1
ATOM 680 N N . GLN A 1 86 ? -0.868 -7.148 -10.023 1.00 82.50 86 GLN A N 1
ATOM 681 C CA . GLN A 1 86 ? -0.809 -7.893 -11.274 1.00 82.50 86 GLN A CA 1
ATOM 682 C C . GLN A 1 86 ? 0.392 -8.852 -11.308 1.00 82.50 86 GLN A C 1
ATOM 684 O O . GLN A 1 86 ? 0.411 -9.776 -12.118 1.00 82.50 86 GLN A O 1
ATOM 689 N N . THR A 1 87 ? 1.397 -8.630 -10.456 1.00 73.56 87 THR A N 1
ATOM 690 C CA . THR A 1 87 ? 2.635 -9.415 -10.425 1.00 73.56 87 THR A CA 1
ATOM 691 C C . THR A 1 87 ? 2.660 -10.429 -9.304 1.00 73.56 87 THR A C 1
ATOM 693 O O . THR A 1 87 ? 2.410 -10.104 -8.148 1.00 73.56 87 THR A O 1
ATOM 696 N N . ASP A 1 88 ? 3.093 -11.643 -9.639 1.00 67.38 88 ASP A N 1
ATOM 697 C CA . ASP A 1 88 ? 3.410 -12.671 -8.644 1.00 67.38 88 ASP A CA 1
ATOM 698 C C . ASP A 1 88 ? 4.682 -12.323 -7.850 1.00 67.38 88 ASP A C 1
ATOM 700 O O . ASP A 1 88 ? 4.843 -12.732 -6.700 1.00 67.38 88 ASP A O 1
ATOM 704 N N . ILE A 1 89 ? 5.600 -11.561 -8.460 1.00 64.56 89 ILE A N 1
ATOM 705 C CA . ILE A 1 89 ? 6.857 -11.123 -7.848 1.00 64.56 89 ILE A CA 1
ATOM 706 C C . ILE A 1 89 ? 6.948 -9.605 -7.942 1.00 64.56 89 ILE A C 1
ATOM 708 O O . ILE A 1 89 ? 7.315 -9.044 -8.974 1.00 64.56 89 ILE A O 1
ATOM 712 N N . SER A 1 90 ? 6.686 -8.936 -6.827 1.00 60.16 90 SER A N 1
ATOM 713 C CA . SER A 1 90 ? 6.950 -7.509 -6.700 1.00 60.16 90 SER A CA 1
ATOM 714 C C . SER A 1 90 ? 8.381 -7.282 -6.192 1.00 60.16 90 SER A C 1
ATOM 716 O O . SER A 1 90 ? 8.668 -7.302 -4.986 1.00 60.16 90 SER A O 1
ATOM 718 N N . ILE A 1 91 ? 9.303 -7.108 -7.141 1.00 56.78 91 ILE A N 1
ATOM 719 C CA . ILE A 1 91 ? 10.679 -6.630 -6.898 1.00 56.78 91 ILE A CA 1
ATOM 720 C C . ILE A 1 91 ? 10.633 -5.164 -6.500 1.00 56.78 91 ILE A C 1
ATOM 722 O O . ILE A 1 91 ? 9.741 -4.463 -7.022 1.00 56.78 91 ILE A O 1
#

Nearest PDB structures (foldseek):
  9fcu-assembly4_D  TM=6.159E-01  e=2.191E+00  Kitasatospora cystarginea
  9fcx-assembly2_B  TM=5.560E-01  e=2.191E+00  Kitasatospora cystarginea
  5jxw-assembly1_B  TM=4.992E-01  e=3.303E+00  Cryptosporidium parvum

Foldseek 3Di:
DVVVVVVVVVVVVVVVVVVLLVVCVDVCVQADADPVLVVCVVCLVVPDDVDDQLPDEAEAEQCQNPNSVVVCVVVSSHNYYYYDHPDPHRD

Mean predicted aligned error: 8.61 Å

pLDDT: mean 80.06, std 12.39, range [50.41, 95.19]

Sequence (91 aa):
MDTFVSNSLVNENETKWEDLHKKSSLKETRTTPSYAIRRIFSERNMIETSGTCSNTNTLEIGCGFGRNLLYLLENKFSGKYVGIDQTDISI

Radius of gyration: 16.65 Å; Cα contacts (8 Å, |Δi|>4): 80; chains: 1; bounding box: 35×25×52 Å

Secondary structure (DSSP, 8-state):
-HHHHHHHHHHHHHHHHHHHHHHHTSHHHHHSPPHHHHHHHHTGGGS--SS-GGG-EEEEET-TT-HHHHHHHHTT--SEEEEE-S-S---

InterPro domains:
  IPR029063 S-adenosyl-L-methionine-dependent methyltransferase superfamily [G3DSA:3.40.50.150] (4-91)
  IPR029063 S-adenosyl-L-methionine-dependent methyltransferase superfamily [SSF53335] (46-88)

Organism: Salmonella enterica (NCBI:txid28901)